Protein AF-A0A2A6L2R0-F1 (afdb_monomer)

Foldseek 3Di:
DDDDDDPPPPPADEEEAFPQLVPDPVSLVVVVVVVVVGPHQYEYEDAPPDRDPNSVVSCVVDSYHYDHDHRVVVVVVVVD

Sequence (80 aa):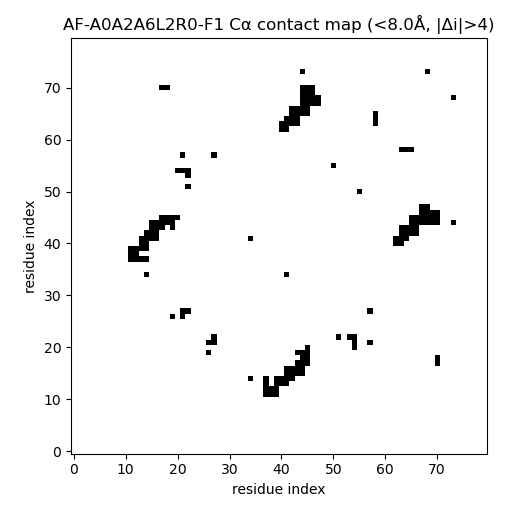
MGQRSGEGAAHQQRLFFIGCRFNDQMLRTYARRIMTRSNAPRFAVLDAAAPTNNQRRFLAASPITLIDVPTGEAAARFIG

pLDDT: mean 76.23, std 12.15, range [40.28, 88.12]

Solvent-accessible surface area (backbone atoms only — not comparable to full-atom values): 4958 Å² total; per-residue (Å²): 142,78,90,74,69,88,73,74,77,70,86,58,57,63,45,77,41,71,73,68,67,52,78,48,72,67,54,44,54,51,50,51,59,54,51,76,75,33,92,35,70,31,38,32,35,41,49,69,91,70,63,51,73,65,31,53,54,47,46,77,75,39,91,45,47,76,40,76,39,49,50,70,59,52,49,58,70,69,70,114

Secondary structure (DSSP, 8-state):
--------------EEEES----SHHHHHHHHHHHTT--S-EEEEE-TTS--HHHHHHHHHTT-EEEES-HHHHHHHH--

Mean predicted aligned error: 9.26 Å

Structure (mmCIF, N/CA/C/O backbone):
data_AF-A0A2A6L2R0-F1
#
_entry.id   AF-A0A2A6L2R0-F1
#
loop_
_atom_site.group_PDB
_atom_site.id
_atom_site.type_symbol
_atom_site.label_atom_id
_atom_site.label_alt_id
_atom_site.label_comp_id
_atom_site.label_asym_id
_atom_site.label_entity_id
_atom_site.label_seq_id
_atom_site.pdbx_PDB_ins_code
_at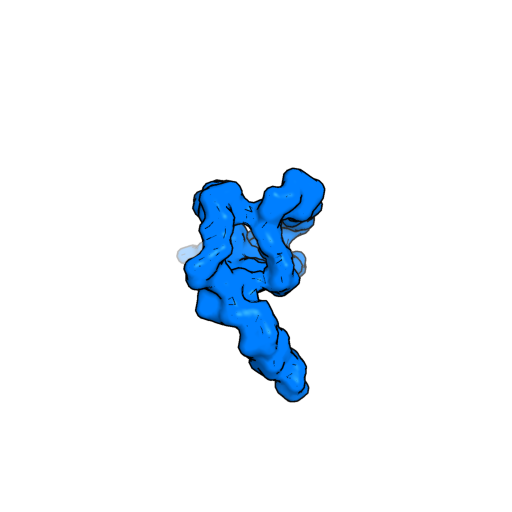om_site.Cartn_x
_atom_site.Cartn_y
_atom_site.Cartn_z
_atom_site.occupancy
_atom_site.B_iso_or_equiv
_atom_site.auth_seq_id
_atom_site.auth_comp_id
_atom_site.auth_asym_id
_atom_site.auth_atom_id
_atom_site.pdbx_PDB_model_num
ATOM 1 N N . MET A 1 1 ? -11.907 10.964 40.682 1.00 40.28 1 MET A N 1
ATOM 2 C CA . MET A 1 1 ? -11.197 12.034 39.948 1.00 40.28 1 MET A CA 1
ATOM 3 C C . MET A 1 1 ? -10.220 11.373 38.980 1.00 40.28 1 MET A C 1
ATOM 5 O O . MET A 1 1 ? -9.199 10.894 39.427 1.00 40.28 1 MET A O 1
ATOM 9 N N . GLY A 1 2 ? -10.441 11.172 37.689 1.00 46.53 2 GLY A N 1
ATOM 10 C CA . GLY A 1 2 ? -11.551 11.4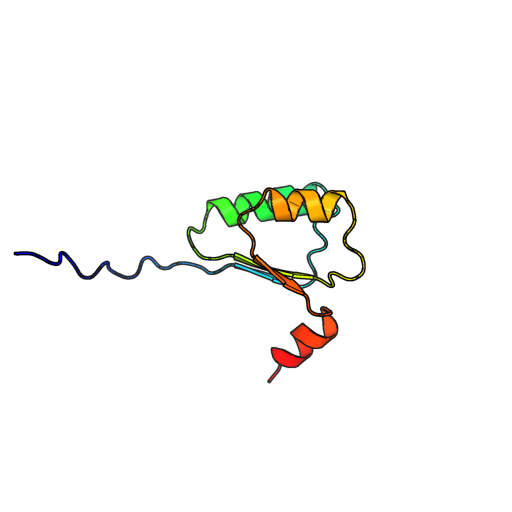19 36.782 1.00 46.53 2 GLY A CA 1
ATOM 11 C C . GLY A 1 2 ? -11.081 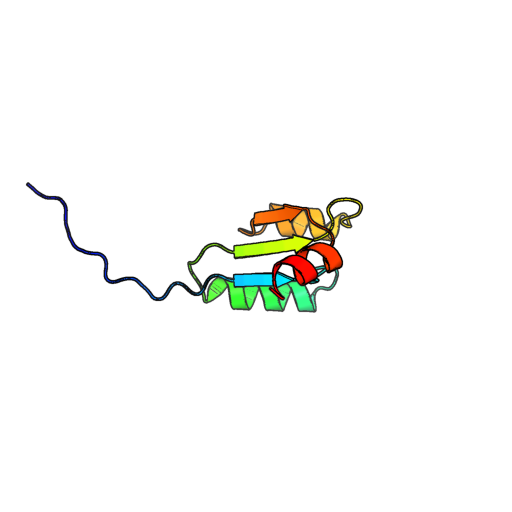10.877 35.429 1.00 46.53 2 GLY A C 1
ATOM 12 O O . GLY A 1 2 ? -10.399 11.587 34.699 1.00 46.53 2 GLY A O 1
ATOM 13 N N . GLN A 1 3 ? -11.367 9.608 35.130 1.00 48.09 3 GLN A N 1
ATOM 14 C CA . GLN A 1 3 ? -11.179 9.077 33.780 1.00 48.09 3 GLN A CA 1
ATOM 15 C C . GLN A 1 3 ? -12.403 9.496 32.976 1.00 48.09 3 GLN A C 1
ATOM 17 O O . GLN A 1 3 ? -13.509 8.990 33.154 1.00 48.09 3 GLN A O 1
ATOM 22 N N . ARG A 1 4 ? -12.195 10.566 32.211 1.00 47.91 4 ARG A N 1
ATOM 23 C CA . ARG A 1 4 ? -13.179 11.174 31.331 1.00 47.91 4 ARG A CA 1
ATOM 24 C C . ARG A 1 4 ? -13.583 10.176 30.254 1.00 47.91 4 ARG A C 1
ATOM 26 O O . ARG A 1 4 ? -12.723 9.544 29.658 1.00 47.91 4 ARG A O 1
ATOM 33 N N . SER A 1 5 ? -14.888 10.176 30.012 1.00 42.81 5 SER A N 1
ATOM 34 C CA . SER A 1 5 ? -15.551 9.974 28.730 1.00 42.81 5 SER A CA 1
ATOM 35 C C . SER A 1 5 ? -15.195 8.724 27.942 1.00 42.81 5 SER A C 1
ATOM 37 O O . SER A 1 5 ? -14.134 8.620 27.338 1.00 42.81 5 SER A O 1
ATOM 39 N N . GLY A 1 6 ? -16.209 7.869 27.791 1.00 50.44 6 GLY A N 1
ATOM 40 C CA . GLY A 1 6 ? -16.377 7.116 26.560 1.00 50.44 6 GLY A CA 1
ATOM 41 C C . GLY A 1 6 ? -16.248 8.064 25.368 1.00 50.44 6 GLY A C 1
ATOM 42 O O . GLY A 1 6 ? -17.101 8.920 25.132 1.00 50.44 6 GLY A O 1
ATOM 43 N N . GLU A 1 7 ? -15.133 7.941 24.661 1.00 46.44 7 GLU A N 1
ATOM 44 C CA . GLU A 1 7 ? -14.932 8.531 23.351 1.00 46.44 7 GLU A CA 1
ATOM 45 C C . GLU A 1 7 ? -15.835 7.735 22.410 1.00 46.44 7 GLU A C 1
ATOM 47 O O . GLU A 1 7 ? -15.570 6.571 22.104 1.00 46.44 7 GLU A O 1
ATOM 52 N N . GLY A 1 8 ? -16.980 8.323 22.047 1.00 48.53 8 GLY A N 1
ATOM 53 C CA . GLY A 1 8 ? -17.857 7.762 21.028 1.00 48.53 8 GLY A CA 1
ATOM 54 C C . GLY A 1 8 ? -16.998 7.417 19.823 1.00 48.53 8 GLY A C 1
ATOM 55 O O . GLY A 1 8 ? -16.293 8.291 19.323 1.00 48.53 8 GLY A O 1
ATOM 56 N N . ALA A 1 9 ? -16.986 6.140 19.434 1.00 55.38 9 ALA A N 1
ATOM 57 C CA . ALA A 1 9 ? -16.103 5.623 18.404 1.00 55.38 9 ALA A CA 1
ATOM 58 C C . ALA A 1 9 ? -16.277 6.457 17.131 1.00 55.38 9 ALA A C 1
ATOM 60 O O . ALA A 1 9 ? -17.214 6.248 16.360 1.00 55.38 9 ALA A O 1
ATOM 61 N N . ALA A 1 10 ? -15.380 7.426 16.922 1.00 59.88 10 ALA A N 1
ATOM 62 C CA . ALA A 1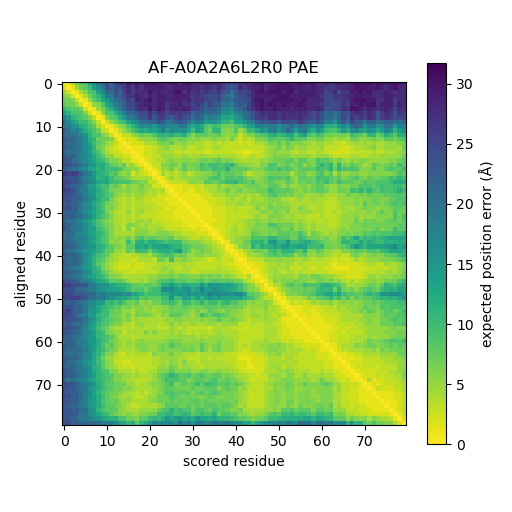 10 ? -15.248 8.097 15.648 1.00 59.88 10 ALA A CA 1
ATOM 63 C C . ALA A 1 10 ? -15.147 6.978 14.615 1.00 59.88 10 ALA A C 1
ATOM 65 O O . ALA A 1 10 ? -14.358 6.048 14.797 1.00 59.88 10 ALA A O 1
ATOM 66 N N . HIS A 1 11 ? -15.997 7.002 13.591 1.00 61.22 11 HIS A N 1
ATOM 67 C CA . HIS A 1 11 ? -16.056 5.928 12.610 1.00 61.22 11 HIS A CA 1
ATOM 68 C C . HIS A 1 11 ? -14.766 5.951 11.778 1.00 61.22 11 HIS A C 1
ATOM 70 O O . HIS A 1 11 ? -14.678 6.563 10.716 1.00 61.22 11 HIS A O 1
ATOM 76 N N . GLN A 1 12 ? -13.716 5.330 12.306 1.00 64.50 12 GLN A N 1
ATOM 77 C CA . GLN A 1 12 ? -12.380 5.364 11.741 1.00 64.50 12 GLN A CA 1
ATOM 78 C C . GLN A 1 12 ? -12.317 4.367 10.583 1.00 64.50 12 GLN A C 1
ATOM 80 O O . GLN A 1 12 ? -12.196 3.159 10.786 1.00 64.50 12 GLN A O 1
ATOM 85 N N . GLN A 1 13 ? -12.416 4.865 9.348 1.00 75.88 13 GLN A N 1
ATOM 86 C CA . GLN A 1 13 ? -12.288 4.034 8.150 1.00 75.88 13 GLN A CA 1
ATOM 87 C C . GLN A 1 13 ? -10.828 3.625 7.941 1.00 75.88 13 GLN A C 1
ATOM 89 O O . GLN A 1 13 ? -10.028 4.386 7.394 1.00 75.88 13 GLN A O 1
ATOM 94 N N . ARG A 1 14 ? -10.467 2.420 8.384 1.00 82.69 14 ARG A N 1
ATOM 95 C CA . ARG A 1 14 ? -9.152 1.830 8.102 1.00 82.69 14 ARG A CA 1
ATOM 96 C C . ARG A 1 14 ? -8.998 1.643 6.596 1.00 82.69 14 ARG A C 1
ATOM 98 O O . ARG A 1 14 ? -9.904 1.140 5.937 1.00 82.69 14 ARG A O 1
ATOM 105 N N . LEU A 1 15 ? -7.858 2.067 6.062 1.00 83.56 15 LEU A N 1
ATOM 106 C CA . LEU A 1 15 ? -7.564 1.977 4.633 1.00 83.56 15 LEU A CA 1
ATOM 107 C C . LEU A 1 15 ? -6.575 0.847 4.384 1.00 83.56 15 LEU A C 1
ATOM 109 O O . LEU A 1 15 ? -5.536 0.771 5.044 1.00 83.56 15 LEU A O 1
ATOM 113 N N . PHE A 1 16 ? -6.898 0.004 3.410 1.00 83.75 16 PHE A N 1
ATOM 114 C CA . PHE A 1 16 ? -6.083 -1.136 3.026 1.00 83.75 16 PHE A CA 1
ATOM 115 C C . PHE A 1 16 ? -5.786 -1.080 1.526 1.00 83.75 16 PHE A C 1
ATOM 117 O O . PHE A 1 16 ? -6.692 -1.177 0.701 1.00 83.75 16 PHE A O 1
ATOM 124 N N . PHE A 1 17 ? -4.521 -0.871 1.169 1.00 85.19 17 PHE A N 1
ATOM 125 C CA . PHE A 1 17 ? -4.066 -0.798 -0.216 1.00 85.19 17 PHE A CA 1
ATOM 126 C C . PHE A 1 17 ? -3.508 -2.161 -0.649 1.00 85.19 17 PHE A C 1
ATOM 128 O O . PHE A 1 17 ? -2.490 -2.604 -0.122 1.00 85.19 17 PHE A O 1
ATOM 135 N N . ILE A 1 18 ? -4.139 -2.814 -1.629 1.00 82.00 18 ILE A N 1
ATOM 136 C CA . ILE A 1 18 ? -3.698 -4.111 -2.177 1.00 82.00 18 ILE A CA 1
ATOM 137 C C . ILE A 1 18 ? -3.249 -3.917 -3.625 1.00 82.00 18 ILE A C 1
ATOM 139 O O . ILE A 1 18 ? -3.936 -3.251 -4.397 1.00 82.00 18 ILE A O 1
ATOM 143 N N . GLY A 1 19 ? -2.077 -4.447 -3.993 1.00 77.31 19 GLY A N 1
ATOM 144 C CA . GLY A 1 19 ? -1.549 -4.372 -5.365 1.00 77.31 19 GLY A CA 1
ATOM 145 C C . GLY A 1 19 ? -1.179 -2.956 -5.839 1.00 77.31 19 GLY A C 1
ATOM 146 O O . GLY A 1 19 ? -0.749 -2.762 -6.977 1.00 77.31 19 GLY A O 1
ATOM 147 N N . CYS A 1 20 ? -1.312 -1.945 -4.976 1.00 74.88 20 CYS A N 1
ATOM 148 C CA . CYS A 1 20 ? -1.036 -0.549 -5.296 1.00 74.88 20 CYS A CA 1
ATOM 149 C C . CYS A 1 20 ? 0.467 -0.282 -5.340 1.00 74.88 20 CYS A C 1
ATOM 151 O O . CYS A 1 20 ? 1.085 0.058 -4.336 1.00 74.88 20 CYS A O 1
ATOM 153 N N . ARG A 1 21 ? 1.065 -0.353 -6.529 1.00 70.38 21 ARG A N 1
ATOM 154 C CA . ARG A 1 21 ? 2.506 -0.141 -6.685 1.00 70.38 21 ARG A CA 1
ATOM 155 C C . ARG A 1 21 ? 2.979 1.294 -6.437 1.00 70.38 21 ARG A C 1
ATOM 157 O O . ARG A 1 21 ? 4.177 1.486 -6.459 1.00 70.38 21 ARG A O 1
ATOM 164 N N . PHE A 1 22 ? 2.140 2.311 -6.211 1.00 75.94 22 PHE A N 1
ATOM 165 C CA . PHE A 1 22 ? 2.556 3.713 -5.952 1.00 75.94 22 PHE A CA 1
ATOM 166 C C . PHE A 1 22 ? 3.698 4.247 -6.852 1.00 75.94 22 PHE A C 1
ATOM 168 O O . PHE A 1 22 ? 4.443 5.142 -6.457 1.00 75.94 22 PHE A O 1
ATOM 175 N N . ASN A 1 23 ? 3.911 3.681 -8.035 1.00 72.94 23 ASN A N 1
ATOM 176 C CA . ASN A 1 23 ? 5.028 3.998 -8.925 1.00 72.94 23 ASN A CA 1
ATOM 177 C C . ASN A 1 23 ? 4.698 5.194 -9.818 1.00 72.94 23 ASN A C 1
ATOM 179 O O . ASN A 1 23 ? 5.613 5.885 -10.251 1.00 72.94 23 ASN A O 1
ATOM 183 N N . ASP A 1 24 ? 3.409 5.464 -10.005 1.00 80.19 24 ASP A N 1
ATOM 184 C CA . ASP A 1 24 ? 2.894 6.598 -10.756 1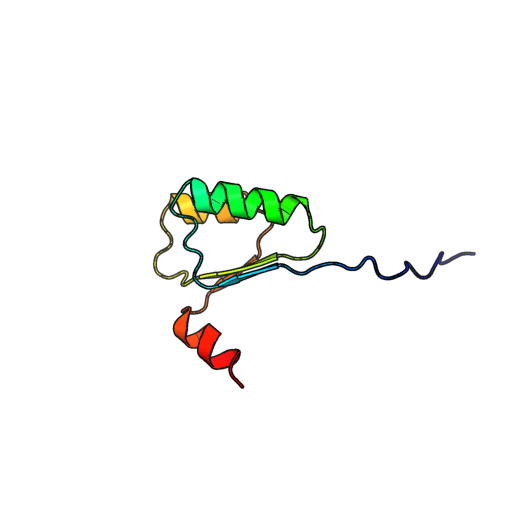.00 80.19 24 ASP A CA 1
ATOM 185 C C . ASP A 1 24 ? 2.422 7.747 -9.842 1.00 80.19 24 ASP A C 1
ATOM 187 O O . ASP A 1 24 ? 1.930 7.539 -8.722 1.00 80.19 24 ASP A O 1
ATOM 191 N N . GLN A 1 25 ? 2.573 8.980 -10.330 1.00 78.94 25 GLN A N 1
ATOM 192 C CA . GLN A 1 25 ? 2.173 10.213 -9.650 1.00 78.94 25 GLN A CA 1
ATOM 193 C C . GLN A 1 25 ? 0.665 10.267 -9.350 1.00 78.94 25 GLN A C 1
ATOM 195 O O . GLN A 1 25 ? 0.267 10.766 -8.288 1.00 78.94 25 GLN A O 1
ATOM 200 N N . MET A 1 26 ? -0.173 9.715 -10.228 1.00 86.00 26 MET A N 1
ATOM 201 C CA . MET A 1 26 ? -1.626 9.675 -10.057 1.00 86.00 26 MET A CA 1
ATOM 202 C C . MET A 1 26 ? -2.021 8.819 -8.855 1.00 86.00 26 MET A C 1
ATOM 204 O O . MET A 1 26 ? -2.785 9.270 -7.997 1.00 86.00 26 MET A O 1
ATOM 208 N N . LEU A 1 27 ? -1.429 7.627 -8.720 1.00 79.38 27 LEU A N 1
ATOM 209 C CA . LEU A 1 27 ? -1.698 6.721 -7.597 1.00 79.38 27 LEU A CA 1
ATOM 210 C C . LEU A 1 27 ? -1.272 7.327 -6.255 1.00 79.38 27 LEU A C 1
ATOM 212 O O . LEU A 1 27 ? -1.976 7.181 -5.257 1.00 79.38 27 LEU A O 1
ATOM 216 N N . ARG A 1 28 ? -0.154 8.062 -6.223 1.00 82.00 28 ARG A N 1
ATOM 217 C CA . ARG A 1 28 ? 0.304 8.772 -5.014 1.00 82.00 28 ARG A CA 1
ATOM 218 C C . ARG A 1 28 ? -0.645 9.889 -4.609 1.00 82.00 28 ARG A C 1
ATOM 220 O O . ARG A 1 28 ? -0.960 10.029 -3.428 1.00 82.00 28 ARG A O 1
ATOM 227 N N . THR A 1 29 ? -1.092 10.678 -5.583 1.00 85.06 29 THR A N 1
ATOM 228 C CA . THR A 1 29 ? -2.018 11.794 -5.352 1.00 85.06 29 THR A CA 1
ATOM 229 C C . THR A 1 29 ? -3.358 11.280 -4.837 1.00 85.06 29 THR A C 1
ATOM 231 O O . THR A 1 29 ? -3.883 11.798 -3.850 1.00 85.06 29 THR A O 1
ATOM 234 N N . TYR A 1 30 ? -3.870 10.212 -5.451 1.00 82.94 30 TYR A N 1
ATOM 235 C CA . TYR A 1 30 ? -5.097 9.554 -5.020 1.00 82.94 30 TYR A CA 1
ATOM 236 C C . TYR A 1 30 ? -4.974 9.006 -3.597 1.00 82.94 30 TYR A C 1
ATOM 238 O O . TYR A 1 30 ? -5.777 9.365 -2.734 1.00 82.94 30 TYR A O 1
ATOM 246 N N . ALA A 1 31 ? -3.917 8.234 -3.320 1.00 83.31 31 ALA A N 1
ATOM 247 C CA . ALA A 1 31 ? -3.650 7.708 -1.987 1.00 83.31 31 ALA A CA 1
ATOM 248 C C . ALA A 1 31 ? -3.620 8.838 -0.957 1.00 83.31 31 ALA A C 1
ATOM 250 O O . ALA A 1 31 ? -4.364 8.795 0.016 1.00 83.31 31 ALA A O 1
ATOM 251 N N . ARG A 1 32 ? -2.856 9.908 -1.205 1.00 84.25 32 ARG A N 1
ATOM 252 C CA . ARG A 1 32 ? -2.755 11.042 -0.278 1.00 84.25 32 ARG A CA 1
ATOM 253 C C . ARG A 1 32 ? -4.102 11.701 -0.000 1.00 84.25 32 ARG A C 1
ATOM 255 O O . ARG A 1 32 ? -4.385 12.019 1.150 1.00 84.25 32 ARG A O 1
ATOM 262 N N . ARG A 1 33 ? -4.956 11.837 -1.014 1.00 86.06 33 ARG A N 1
ATOM 263 C CA . ARG A 1 33 ? -6.280 12.449 -0.859 1.00 86.06 33 ARG A CA 1
ATOM 264 C C . ARG A 1 33 ? -7.257 11.581 -0.068 1.00 86.06 33 ARG A C 1
ATOM 266 O O . ARG A 1 33 ? -8.064 12.114 0.692 1.00 86.06 33 ARG A O 1
ATOM 273 N N . ILE A 1 34 ? -7.176 10.259 -0.197 1.00 82.44 34 ILE A N 1
ATOM 274 C CA . ILE A 1 34 ? -7.956 9.351 0.654 1.00 82.44 34 ILE A CA 1
ATOM 275 C C . ILE A 1 34 ? -7.391 9.360 2.078 1.00 82.44 34 ILE A C 1
ATOM 277 O O . ILE A 1 34 ? -8.147 9.457 3.041 1.00 82.44 34 ILE A O 1
ATOM 281 N N . MET A 1 35 ? -6.061 9.346 2.223 1.00 80.00 35 MET A N 1
ATOM 282 C CA . MET A 1 35 ? -5.395 9.370 3.527 1.00 80.00 35 MET A CA 1
ATOM 283 C C . MET A 1 35 ? -5.777 10.596 4.358 1.00 80.00 35 MET A C 1
ATOM 285 O O . MET A 1 35 ? -5.957 10.461 5.562 1.00 80.00 35 MET A O 1
ATOM 289 N N . THR A 1 36 ? -5.960 11.763 3.733 1.00 81.62 36 THR A N 1
ATOM 290 C CA . THR A 1 36 ? -6.390 12.991 4.426 1.00 81.62 36 THR A CA 1
ATOM 291 C C . THR A 1 36 ? -7.826 12.951 4.952 1.00 81.62 36 THR A C 1
ATOM 293 O O . THR A 1 36 ? -8.192 13.796 5.759 1.00 81.62 36 THR A O 1
ATOM 296 N N . ARG A 1 37 ? -8.653 12.003 4.495 1.00 77.12 37 ARG A N 1
ATOM 297 C CA . ARG A 1 37 ? -10.071 11.890 4.880 1.00 77.12 37 ARG A CA 1
ATOM 298 C C . ARG A 1 37 ? -10.323 10.879 5.993 1.00 77.12 37 ARG A C 1
ATOM 300 O O . ARG A 1 37 ? -11.433 10.815 6.506 1.00 77.12 37 ARG A O 1
ATOM 307 N N . SER A 1 38 ? -9.316 10.090 6.355 1.00 74.19 38 SER A N 1
ATOM 308 C CA . SER A 1 38 ? -9.409 9.103 7.424 1.00 74.19 38 SER A CA 1
ATOM 309 C C . SER A 1 38 ? -8.289 9.323 8.425 1.00 74.19 38 SER A C 1
ATOM 311 O O . SER A 1 38 ? -7.131 9.443 8.030 1.00 74.19 38 SER A O 1
ATOM 313 N N . ASN A 1 39 ? -8.625 9.332 9.713 1.00 71.25 39 ASN A N 1
ATOM 314 C CA . ASN A 1 39 ? -7.643 9.393 10.795 1.00 71.25 39 ASN A CA 1
ATOM 315 C C . ASN A 1 39 ? -7.220 8.000 11.304 1.00 71.25 39 ASN A C 1
ATOM 317 O O . ASN A 1 39 ? -6.530 7.891 12.311 1.00 71.25 39 ASN A O 1
ATOM 321 N N . ALA A 1 40 ? -7.629 6.940 10.599 1.00 76.88 40 ALA A N 1
ATOM 322 C CA . ALA A 1 40 ? -7.407 5.554 10.989 1.00 76.88 40 ALA A CA 1
ATOM 323 C C . ALA A 1 40 ? -6.036 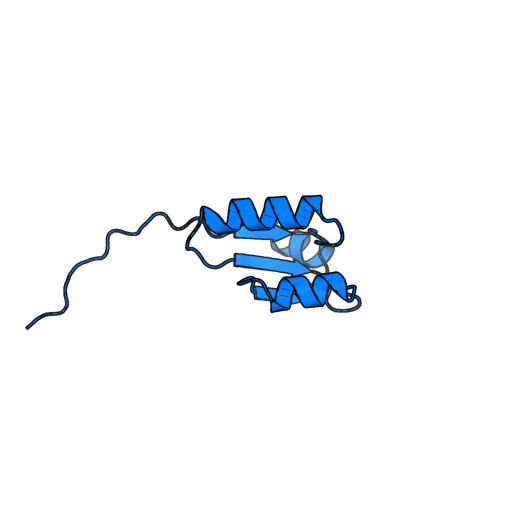5.011 10.540 1.00 76.88 40 ALA A C 1
ATOM 325 O O . ALA A 1 40 ? -5.443 5.537 9.589 1.00 76.88 40 ALA A O 1
ATOM 326 N N . PRO A 1 41 ? -5.562 3.899 11.141 1.00 79.00 41 PRO A N 1
ATOM 327 C CA . PRO A 1 41 ? -4.409 3.151 10.647 1.00 79.00 41 PRO A CA 1
ATOM 328 C C . PRO A 1 41 ? -4.561 2.748 9.175 1.00 79.00 41 PRO A C 1
ATOM 330 O O . PRO A 1 41 ? -5.655 2.401 8.715 1.00 79.00 41 PRO A O 1
ATOM 333 N N . ARG A 1 42 ? -3.447 2.794 8.439 1.00 85.62 42 ARG A N 1
ATOM 334 C CA . ARG A 1 42 ? -3.394 2.561 6.991 1.00 85.62 42 ARG A CA 1
ATOM 335 C C . ARG A 1 42 ? -2.344 1.511 6.688 1.00 85.62 42 ARG A C 1
ATOM 337 O O . ARG A 1 42 ? -1.229 1.605 7.197 1.00 85.62 42 ARG A O 1
ATOM 344 N N . PHE A 1 43 ? -2.686 0.554 5.838 1.00 86.88 43 PHE A N 1
ATOM 345 C CA . PHE A 1 43 ? -1.803 -0.559 5.507 1.00 86.88 43 PHE A CA 1
ATOM 346 C C . PHE A 1 43 ? -1.678 -0.720 3.998 1.00 86.88 43 PHE A C 1
ATOM 348 O O . PHE A 1 43 ? -2.636 -0.470 3.265 1.00 86.88 43 PHE A O 1
ATOM 355 N N . ALA A 1 44 ? -0.510 -1.154 3.538 1.00 88.00 44 ALA A N 1
ATOM 356 C CA . ALA A 1 44 ? -0.284 -1.523 2.149 1.00 88.00 44 ALA A CA 1
ATOM 357 C C . ALA A 1 44 ? 0.326 -2.919 2.068 1.00 88.00 44 ALA A C 1
ATOM 359 O O . ALA A 1 44 ? 1.318 -3.184 2.736 1.00 88.00 44 ALA A O 1
ATOM 360 N N . VAL A 1 45 ? -0.243 -3.782 1.229 1.00 86.25 45 VAL A N 1
ATOM 361 C CA . VAL A 1 45 ? 0.326 -5.093 0.897 1.00 86.25 45 VAL A CA 1
ATOM 362 C C . VAL A 1 45 ? 1.123 -4.961 -0.381 1.00 86.25 45 VAL A C 1
ATOM 364 O O . VAL A 1 45 ? 0.556 -4.722 -1.455 1.00 86.25 45 VAL A O 1
ATOM 367 N N . LEU A 1 46 ? 2.434 -5.118 -0.260 1.00 81.69 46 LEU A N 1
ATOM 368 C CA . LEU A 1 46 ? 3.353 -5.103 -1.386 1.00 81.69 46 LEU A CA 1
ATOM 369 C C . LEU A 1 46 ? 4.446 -6.128 -1.127 1.00 81.69 46 LEU A C 1
ATOM 371 O O . LEU A 1 46 ? 4.894 -6.290 0.001 1.00 81.69 46 LEU A O 1
ATOM 375 N N . ASP A 1 47 ? 4.895 -6.758 -2.202 1.00 78.06 47 ASP A N 1
ATOM 376 C CA . ASP A 1 47 ? 6.095 -7.580 -2.190 1.00 78.06 47 ASP A CA 1
ATOM 377 C C . ASP A 1 47 ? 7.324 -6.691 -1.918 1.00 78.06 47 ASP A C 1
ATOM 379 O O . ASP A 1 47 ? 7.642 -5.802 -2.725 1.00 78.06 47 ASP A O 1
ATOM 383 N N . ALA A 1 48 ? 7.996 -6.889 -0.778 1.00 68.31 48 ALA A N 1
ATOM 384 C CA . ALA A 1 48 ? 9.199 -6.137 -0.437 1.00 68.31 48 ALA A CA 1
ATOM 385 C C . ALA A 1 48 ? 10.451 -6.634 -1.174 1.00 68.31 48 ALA A C 1
ATOM 387 O O . ALA A 1 48 ? 11.495 -5.986 -1.063 1.00 68.31 48 ALA A O 1
ATOM 388 N N . ALA A 1 49 ? 10.366 -7.703 -1.977 1.00 66.88 49 ALA A N 1
ATOM 389 C CA . ALA A 1 49 ? 11.507 -8.226 -2.725 1.00 66.88 49 ALA A CA 1
ATOM 390 C C . ALA A 1 49 ? 12.023 -7.253 -3.800 1.00 66.88 49 ALA A C 1
ATOM 392 O O . ALA A 1 49 ? 13.200 -7.305 -4.155 1.00 66.88 49 ALA A O 1
ATOM 393 N N . ALA A 1 50 ? 11.188 -6.338 -4.314 1.00 66.19 50 ALA A N 1
ATOM 394 C CA . ALA A 1 50 ? 11.636 -5.365 -5.317 1.00 66.19 50 ALA A CA 1
ATOM 395 C C . ALA A 1 50 ? 10.845 -4.039 -5.357 1.00 66.19 50 ALA A C 1
ATOM 397 O O . ALA A 1 50 ? 10.353 -3.645 -6.424 1.00 66.19 50 ALA A O 1
ATOM 398 N N . PRO A 1 51 ? 10.717 -3.286 -4.248 1.00 71.12 51 PRO A N 1
ATOM 399 C CA . PRO A 1 51 ? 10.163 -1.952 -4.327 1.00 71.12 51 PRO A CA 1
ATOM 400 C C . PRO A 1 51 ? 11.135 -1.020 -5.064 1.00 71.12 51 PRO A C 1
ATOM 402 O O . PRO A 1 51 ? 12.315 -0.903 -4.725 1.00 71.12 51 PRO A O 1
ATOM 405 N N . THR A 1 52 ? 10.634 -0.285 -6.053 1.00 77.69 52 THR A N 1
ATOM 406 C CA . THR A 1 52 ? 11.387 0.790 -6.709 1.00 77.69 52 THR A CA 1
ATOM 407 C C . THR A 1 52 ? 11.804 1.853 -5.681 1.00 77.69 52 THR A C 1
ATOM 409 O O . THR A 1 52 ? 11.131 2.067 -4.668 1.00 77.69 52 THR A O 1
ATOM 412 N N . ASN A 1 53 ? 12.891 2.588 -5.939 1.00 80.25 53 ASN A N 1
ATOM 413 C CA . ASN A 1 53 ? 13.352 3.682 -5.064 1.00 80.25 53 ASN A CA 1
ATOM 414 C C . ASN A 1 53 ? 12.233 4.667 -4.698 1.00 80.25 53 ASN A C 1
ATOM 416 O O . ASN A 1 53 ? 12.084 5.072 -3.543 1.00 80.25 53 ASN A O 1
ATOM 420 N N . ASN A 1 54 ? 11.397 4.999 -5.680 1.00 78.94 54 ASN A N 1
ATOM 421 C CA . ASN A 1 54 ? 10.276 5.905 -5.492 1.00 78.94 54 ASN A CA 1
ATOM 422 C C . ASN A 1 54 ? 9.254 5.328 -4.510 1.00 78.94 54 ASN A C 1
ATOM 424 O O . ASN A 1 54 ? 8.731 6.070 -3.673 1.00 78.94 54 ASN A O 1
ATOM 428 N N . GLN A 1 55 ? 8.937 4.034 -4.602 1.00 78.00 55 GLN A N 1
ATOM 429 C CA . GLN A 1 55 ? 8.007 3.352 -3.693 1.00 78.00 55 GLN A CA 1
ATOM 430 C C . GLN A 1 55 ? 8.514 3.385 -2.259 1.00 78.00 55 GLN A C 1
ATOM 432 O O . GLN A 1 55 ? 7.786 3.832 -1.377 1.00 78.00 55 GLN A O 1
ATOM 437 N N . ARG A 1 56 ? 9.784 3.022 -2.040 1.00 80.50 56 ARG A N 1
ATOM 438 C CA . ARG A 1 56 ? 10.408 3.084 -0.710 1.00 80.50 56 ARG A CA 1
ATOM 439 C C . ARG A 1 56 ? 10.323 4.490 -0.124 1.00 80.50 56 ARG A C 1
ATOM 441 O O . ARG A 1 56 ? 9.889 4.658 1.010 1.00 80.50 56 ARG A O 1
ATOM 448 N N . ARG A 1 57 ? 10.637 5.512 -0.928 1.00 84.12 57 ARG A N 1
ATOM 449 C CA . ARG A 1 57 ? 10.538 6.917 -0.508 1.00 84.12 57 ARG A CA 1
ATOM 450 C C . ARG A 1 57 ? 9.102 7.341 -0.185 1.00 84.12 57 ARG A C 1
ATOM 452 O O . ARG A 1 57 ? 8.901 8.139 0.721 1.00 84.12 57 ARG A O 1
ATOM 459 N N . PHE A 1 58 ? 8.106 6.824 -0.907 1.00 82.81 58 PHE A N 1
ATOM 460 C CA . PHE A 1 58 ? 6.696 7.102 -0.617 1.00 82.81 58 PHE A CA 1
ATOM 461 C C . PHE A 1 58 ? 6.254 6.498 0.706 1.00 82.81 58 PHE A C 1
ATOM 463 O O . PHE A 1 58 ? 5.628 7.190 1.501 1.00 82.81 58 PHE A O 1
ATOM 470 N N . LEU A 1 59 ? 6.579 5.222 0.915 1.00 83.06 59 LEU A N 1
ATOM 471 C CA . LEU A 1 59 ? 6.207 4.473 2.109 1.00 83.06 59 LEU A CA 1
ATOM 472 C C . LEU A 1 59 ? 6.891 5.063 3.343 1.00 83.06 59 LEU A C 1
ATOM 474 O O . LEU A 1 59 ? 6.222 5.301 4.335 1.00 83.06 59 LEU A O 1
ATOM 478 N N . ALA A 1 60 ? 8.175 5.422 3.246 1.00 83.75 60 ALA A N 1
ATOM 479 C CA . ALA A 1 60 ? 8.899 6.089 4.329 1.00 83.75 60 ALA A CA 1
ATOM 480 C C . ALA A 1 60 ? 8.333 7.479 4.678 1.00 83.75 60 ALA A C 1
ATOM 482 O O . ALA A 1 60 ? 8.400 7.905 5.826 1.00 83.75 60 ALA A O 1
ATOM 483 N N . ALA A 1 61 ? 7.785 8.199 3.694 1.00 85.12 61 ALA A N 1
ATOM 484 C CA . ALA A 1 61 ? 7.213 9.532 3.888 1.00 85.12 61 ALA A CA 1
ATOM 485 C C . ALA A 1 61 ? 5.710 9.522 4.221 1.00 85.12 61 ALA A C 1
ATOM 487 O O . ALA A 1 61 ? 5.135 10.586 4.459 1.00 85.12 61 ALA A O 1
ATOM 488 N N . SER A 1 62 ? 5.056 8.358 4.189 1.00 81.44 62 SER A N 1
ATOM 489 C CA . SER A 1 62 ? 3.612 8.232 4.388 1.00 81.44 62 SER A CA 1
ATOM 490 C C . SER A 1 62 ? 3.315 7.450 5.666 1.00 81.44 62 SER A C 1
ATOM 492 O O . SER A 1 62 ? 4.015 6.490 5.967 1.00 81.44 62 SER A O 1
ATOM 494 N N . PRO A 1 63 ? 2.244 7.786 6.401 1.00 83.38 63 PRO A N 1
ATOM 495 C CA . PRO A 1 63 ? 1.788 7.013 7.556 1.00 83.38 63 PRO A CA 1
ATOM 496 C C . PRO A 1 63 ? 1.066 5.732 7.097 1.00 83.38 63 PRO A C 1
ATOM 498 O O . PRO A 1 63 ? -0.139 5.575 7.313 1.00 83.38 63 PRO A O 1
ATOM 501 N N . ILE A 1 64 ? 1.789 4.864 6.385 1.00 86.50 64 ILE A N 1
ATOM 502 C CA . ILE A 1 64 ? 1.326 3.588 5.838 1.00 86.50 64 ILE A CA 1
ATOM 503 C C . ILE A 1 64 ? 2.237 2.488 6.376 1.00 86.50 64 ILE A C 1
ATOM 505 O O . ILE A 1 64 ? 3.443 2.505 6.138 1.00 86.50 64 ILE A O 1
ATOM 509 N N . THR A 1 65 ? 1.650 1.499 7.037 1.00 88.12 65 THR A N 1
ATOM 510 C CA . THR A 1 65 ? 2.363 0.292 7.453 1.00 88.12 65 THR A CA 1
ATOM 511 C C . THR A 1 65 ? 2.443 -0.680 6.280 1.00 88.12 65 THR A C 1
ATOM 513 O O . THR A 1 65 ? 1.417 -1.100 5.741 1.00 88.12 65 THR A O 1
ATOM 516 N N . LEU A 1 66 ? 3.661 -1.033 5.873 1.00 85.69 66 LEU A N 1
ATOM 517 C CA . LEU A 1 66 ? 3.895 -2.040 4.843 1.00 85.69 66 LEU A CA 1
ATOM 518 C C . LEU A 1 66 ? 3.699 -3.446 5.426 1.00 85.69 66 LEU A C 1
ATOM 520 O O . LEU A 1 66 ? 4.258 -3.773 6.469 1.00 85.69 66 LEU A O 1
ATOM 524 N N . ILE A 1 67 ? 2.928 -4.269 4.725 1.00 87.44 67 ILE A N 1
ATOM 525 C CA . ILE A 1 67 ? 2.790 -5.704 4.951 1.00 87.44 67 ILE A CA 1
ATOM 526 C C . ILE A 1 67 ? 3.540 -6.391 3.812 1.00 87.44 67 ILE A C 1
ATOM 528 O O . ILE A 1 67 ? 3.092 -6.348 2.663 1.00 87.44 67 ILE A O 1
ATOM 532 N N . ASP A 1 68 ? 4.689 -6.973 4.147 1.00 86.06 68 ASP A N 1
ATOM 533 C CA . ASP A 1 68 ? 5.556 -7.683 3.209 1.00 86.06 68 ASP A CA 1
ATOM 534 C C . ASP A 1 68 ? 5.026 -9.093 2.946 1.00 86.06 68 ASP A C 1
ATOM 536 O O . ASP A 1 68 ? 5.356 -10.049 3.645 1.00 86.06 68 ASP A O 1
ATOM 540 N N . VAL A 1 69 ? 4.117 -9.186 1.981 1.00 85.00 69 VAL A N 1
ATOM 541 C CA . VAL A 1 69 ? 3.551 -10.446 1.502 1.00 85.00 69 VAL A CA 1
ATOM 542 C C . VAL A 1 69 ? 3.276 -10.291 0.002 1.00 85.00 69 VAL A C 1
ATOM 544 O O . VAL A 1 69 ? 2.724 -9.260 -0.411 1.00 85.00 69 VAL A O 1
ATOM 547 N N . PRO A 1 70 ? 3.594 -11.297 -0.836 1.00 84.19 70 PRO A N 1
ATOM 548 C CA . PRO A 1 70 ? 3.189 -11.305 -2.234 1.00 84.19 70 PRO A CA 1
ATOM 549 C C . PRO A 1 70 ? 1.680 -11.085 -2.381 1.00 84.19 70 PRO A C 1
ATOM 551 O O . PRO A 1 70 ? 0.867 -11.715 -1.706 1.00 84.19 70 PRO A O 1
ATOM 554 N N . THR A 1 71 ? 1.273 -10.202 -3.295 1.00 81.06 71 THR A N 1
ATOM 555 C CA . THR A 1 71 ? -0.142 -9.812 -3.438 1.00 81.06 71 THR A CA 1
ATOM 556 C C . THR A 1 71 ? -1.070 -11.004 -3.698 1.00 81.06 71 THR A C 1
ATOM 558 O O . THR A 1 71 ? -2.180 -11.023 -3.173 1.00 81.06 71 THR A O 1
ATOM 561 N N . GLY A 1 72 ? -0.616 -12.011 -4.455 1.00 82.00 72 GLY A N 1
ATOM 562 C CA . GLY A 1 72 ? -1.386 -13.238 -4.690 1.00 82.00 72 GLY A CA 1
ATOM 563 C C . GLY A 1 72 ? -1.607 -14.063 -3.420 1.00 82.00 72 GLY A C 1
ATOM 564 O O . GLY A 1 72 ? -2.708 -14.552 -3.191 1.00 82.00 72 GLY A O 1
ATOM 565 N N . GLU A 1 73 ? -0.596 -14.149 -2.554 1.00 84.81 73 GLU A N 1
ATOM 566 C CA . GLU A 1 73 ? -0.711 -14.836 -1.266 1.00 84.81 73 GLU A CA 1
ATOM 567 C C . GLU A 1 73 ? -1.642 -14.078 -0.315 1.00 84.81 73 GLU A C 1
ATOM 569 O O . GLU A 1 73 ? -2.519 -14.670 0.311 1.00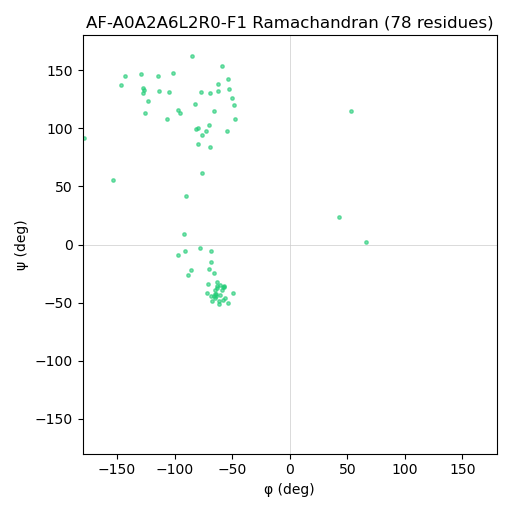 84.81 73 GLU A O 1
ATOM 574 N N . ALA A 1 74 ? -1.506 -12.753 -0.238 1.00 85.00 74 ALA A N 1
ATOM 575 C CA . ALA A 1 74 ? -2.398 -11.939 0.576 1.00 85.00 74 ALA A CA 1
ATOM 576 C C . ALA A 1 74 ? -3.856 -12.055 0.113 1.00 85.00 74 ALA A C 1
ATOM 578 O O . ALA A 1 74 ? -4.740 -12.214 0.949 1.00 85.00 74 ALA A O 1
ATOM 579 N N . ALA A 1 75 ? -4.107 -12.024 -1.201 1.00 84.06 75 ALA A N 1
ATOM 580 C CA . ALA A 1 75 ? -5.442 -12.226 -1.756 1.00 84.06 75 ALA A CA 1
ATOM 581 C C . ALA A 1 75 ? -6.017 -13.583 -1.334 1.00 84.06 75 ALA A C 1
ATOM 583 O O . ALA A 1 75 ? -7.122 -13.622 -0.808 1.00 84.06 75 ALA A O 1
ATOM 584 N N . ALA A 1 76 ? -5.247 -14.668 -1.458 1.00 85.81 76 ALA A N 1
ATOM 585 C CA . ALA A 1 76 ? -5.683 -15.995 -1.024 1.00 85.81 76 ALA A CA 1
ATOM 586 C C . ALA A 1 76 ? -6.077 -16.038 0.465 1.00 85.81 76 ALA A C 1
ATOM 588 O O . ALA A 1 76 ? -7.059 -16.681 0.817 1.00 85.81 76 ALA A O 1
ATOM 589 N N . ARG A 1 77 ? -5.372 -15.301 1.336 1.00 85.38 77 ARG A N 1
ATOM 590 C CA . ARG A 1 77 ? -5.707 -15.204 2.770 1.00 85.38 77 ARG A CA 1
ATOM 591 C C . ARG A 1 77 ? -6.989 -14.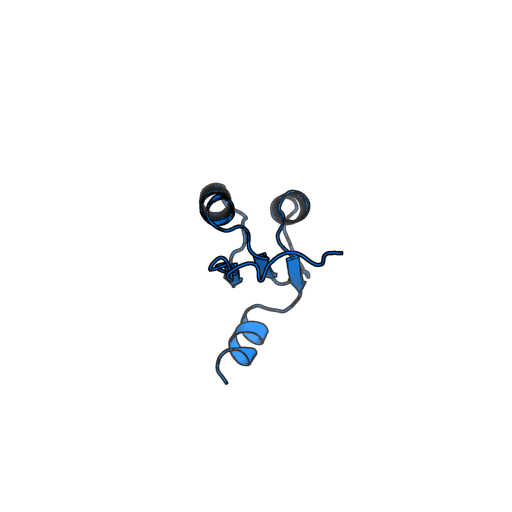410 3.060 1.00 85.38 77 ARG A C 1
ATOM 593 O O . ARG A 1 77 ? -7.544 -14.563 4.144 1.00 85.38 77 ARG A O 1
ATOM 600 N N . PHE A 1 78 ? -7.446 -13.552 2.144 1.00 81.69 78 PHE A N 1
ATOM 601 C CA . PHE A 1 78 ? -8.684 -12.778 2.313 1.00 81.69 78 PHE A CA 1
ATOM 602 C C . PHE A 1 78 ? -9.935 -13.503 1.817 1.00 81.69 78 PHE A C 1
ATOM 604 O O . PHE A 1 78 ? -11.024 -13.200 2.297 1.00 81.69 78 PHE A O 1
ATOM 611 N N . ILE A 1 79 ? -9.799 -14.423 0.861 1.00 80.31 79 ILE A N 1
ATOM 612 C CA . ILE A 1 79 ? -10.926 -15.098 0.194 1.00 80.31 79 ILE A CA 1
ATOM 613 C C . ILE A 1 79 ? -11.300 -16.390 0.952 1.00 80.31 79 ILE A C 1
ATOM 615 O O . ILE A 1 79 ? -11.504 -17.427 0.333 1.00 80.31 79 ILE A O 1
ATOM 619 N N . GLY A 1 80 ? -11.311 -16.339 2.290 1.00 60.25 80 GLY A N 1
ATOM 620 C CA . GLY A 1 80 ? -11.647 -17.484 3.149 1.00 60.25 80 GLY A CA 1
ATOM 621 C C . GLY A 1 80 ? -12.994 -18.115 2.821 1.00 60.25 80 GLY A C 1
ATOM 622 O O . GLY A 1 80 ? -13.955 -17.347 2.582 1.00 60.25 80 GLY A O 1
#

Nearest PDB structures (foldseek):
  7qw8-assembly1_A  TM=5.709E-01  e=6.502E-01  Geobacillus stearothermophilus
  7qw7-assembly1_A  TM=5.480E-01  e=1.116E+00  Geobacillus stearothermophilus
  7qw6-assembly1_A  TM=5.704E-01  e=1.565E+00  Geobacillus stearothermophilus
  7pel-assembly1_D  TM=5.305E-01  e=5.280E+00  Simian T-lymphotropic virus 1

Radius of gyration: 15.7 Å; Cα contacts (8 Å, |Δi|>4): 84; chains: 1; bounding box: 31×30×51 Å